Protein AF-A0A382ZML3-F1 (afdb_monomer_lite)

Radius of gyration: 19.89 Å; chains: 1; bounding box: 40×28×52 Å

Secondary structure (DSSP, 8-state):
-HHHHHHHGGG--GGG----TTTTT---------TTSHHHHHHHHHHHHHHHHHHHHHS-STTS----

Organism: NCBI:txid408172

Sequence (68 aa):
WPFHILLDFPFHTRAYFPSKIFWPLSDFTVDGISWGQPKVWLPNLAGLILLYVYRKWVQPKTRVDRPK

Structure (mmCIF, N/CA/C/O backbone):
data_AF-A0A382ZML3-F1
#
_entry.id   AF-A0A382ZML3-F1
#
loop_
_atom_site.group_PDB
_atom_site.id
_atom_site.type_symbol
_atom_site.label_atom_id
_atom_site.label_alt_id
_atom_site.label_comp_id
_atom_site.label_asym_id
_atom_site.label_entity_id
_atom_site.label_seq_id
_atom_site.pdbx_PDB_ins_code
_atom_site.Cartn_x
_atom_site.Cartn_y
_atom_site.Cartn_z
_atom_site.occupancy
_atom_site.B_iso_or_equiv
_atom_site.auth_seq_id
_atom_site.auth_comp_id
_atom_site.auth_asym_id
_atom_site.auth_atom_id
_atom_site.pdbx_PDB_model_num
ATOM 1 N N . TRP A 1 1 ? 0.551 14.476 -1.579 1.00 75.38 1 TRP A N 1
ATOM 2 C CA . TRP A 1 1 ? 0.667 14.132 -3.008 1.00 75.38 1 TRP A CA 1
ATOM 3 C C . TRP A 1 1 ? 1.833 13.183 -3.300 1.00 75.38 1 TRP A C 1
ATOM 5 O O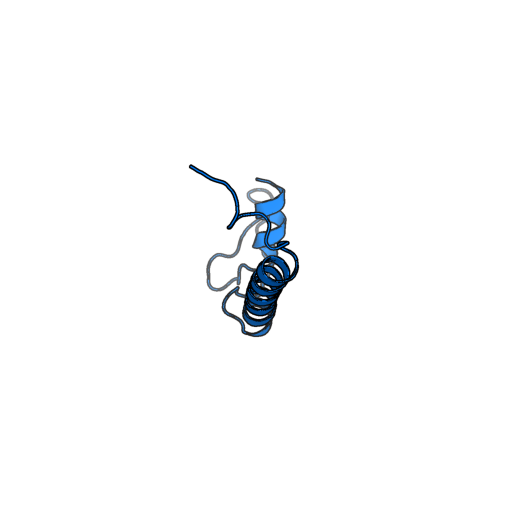 . TRP A 1 1 ? 1.540 12.072 -3.719 1.00 75.38 1 TRP A O 1
ATOM 15 N N . PRO A 1 2 ? 3.109 13.499 -2.991 1.00 86.38 2 PRO A N 1
ATOM 16 C CA . PRO A 1 2 ? 4.240 12.615 -3.327 1.00 86.38 2 PRO A CA 1
ATOM 17 C C . PRO A 1 2 ? 4.158 11.233 -2.668 1.00 86.38 2 PRO A C 1
ATOM 19 O O . PRO A 1 2 ? 4.345 10.218 -3.324 1.00 86.38 2 PRO A O 1
ATOM 22 N N . PHE A 1 3 ? 3.781 11.191 -1.386 1.00 87.50 3 PHE A N 1
ATOM 23 C CA . PHE A 1 3 ? 3.573 9.932 -0.669 1.00 87.50 3 PHE A CA 1
ATOM 24 C C . PHE A 1 3 ? 2.519 9.037 -1.331 1.00 87.50 3 PHE A C 1
ATOM 26 O O . PHE A 1 3 ? 2.732 7.840 -1.447 1.00 87.50 3 PHE A O 1
ATOM 33 N N . HIS A 1 4 ? 1.405 9.616 -1.792 1.00 84.50 4 HIS A N 1
ATOM 34 C CA . HIS A 1 4 ? 0.359 8.836 -2.455 1.00 84.50 4 HIS A CA 1
ATOM 35 C C . HIS A 1 4 ? 0.877 8.240 -3.766 1.00 84.50 4 HIS A C 1
ATOM 37 O O . HIS A 1 4 ? 0.653 7.066 -4.007 1.00 84.50 4 HIS A O 1
ATOM 43 N N . ILE A 1 5 ? 1.635 9.009 -4.558 1.00 84.12 5 ILE A N 1
ATOM 44 C CA . ILE A 1 5 ? 2.254 8.511 -5.795 1.00 84.12 5 ILE A CA 1
ATOM 45 C C . ILE A 1 5 ? 3.209 7.347 -5.498 1.00 84.12 5 ILE A C 1
ATOM 47 O O . ILE A 1 5 ? 3.136 6.319 -6.160 1.00 84.12 5 ILE A O 1
ATOM 51 N N . LEU A 1 6 ? 4.085 7.490 -4.498 1.00 86.88 6 LEU A N 1
ATOM 52 C CA . LEU A 1 6 ? 5.058 6.449 -4.143 1.00 86.88 6 LEU A CA 1
ATOM 53 C C . LEU A 1 6 ? 4.395 5.189 -3.585 1.00 86.88 6 LEU A C 1
ATOM 55 O O . LEU A 1 6 ? 4.837 4.084 -3.888 1.00 86.88 6 LEU A O 1
ATOM 59 N N . LEU A 1 7 ? 3.352 5.358 -2.771 1.00 87.81 7 LEU A N 1
ATOM 60 C CA . LEU A 1 7 ? 2.596 4.248 -2.208 1.00 87.81 7 LEU A CA 1
ATOM 61 C C . LEU A 1 7 ? 1.806 3.511 -3.289 1.00 87.81 7 LEU A C 1
ATOM 63 O O . LEU A 1 7 ? 1.765 2.292 -3.254 1.00 87.81 7 LEU A O 1
ATOM 67 N N . ASP A 1 8 ? 1.181 4.233 -4.219 1.00 83.88 8 ASP A N 1
ATOM 68 C CA . ASP A 1 8 ? 0.244 3.669 -5.194 1.00 83.88 8 ASP A CA 1
ATOM 69 C C . ASP A 1 8 ? 0.943 3.094 -6.435 1.00 83.88 8 ASP A C 1
ATOM 71 O O . ASP A 1 8 ? 0.505 2.089 -6.988 1.00 83.88 8 ASP A O 1
ATOM 75 N N . PHE A 1 9 ? 2.085 3.659 -6.838 1.00 85.12 9 PHE A N 1
ATOM 76 C CA . PHE A 1 9 ? 2.887 3.180 -7.967 1.00 85.12 9 PHE A CA 1
ATOM 77 C C . PHE A 1 9 ? 3.140 1.656 -8.004 1.00 85.12 9 PHE A C 1
ATOM 79 O O . PHE A 1 9 ? 2.892 1.053 -9.051 1.00 85.12 9 PHE A O 1
ATOM 86 N N . PRO A 1 10 ? 3.590 0.992 -6.918 1.00 86.19 10 PRO A N 1
ATOM 87 C CA . PRO A 1 10 ? 3.822 -0.452 -6.931 1.00 86.19 10 PRO A CA 1
ATOM 88 C C . PRO A 1 10 ? 2.540 -1.283 -7.070 1.00 86.19 10 PRO A C 1
ATOM 90 O O . PRO A 1 10 ? 2.641 -2.500 -7.227 1.00 86.19 10 PRO A O 1
ATOM 93 N N . PHE A 1 11 ? 1.353 -0.670 -7.022 1.00 86.25 11 PHE A N 1
ATOM 94 C CA . PHE A 1 11 ? 0.072 -1.359 -7.156 1.00 86.25 11 PHE A CA 1
ATOM 95 C C . PHE A 1 11 ? -0.617 -1.163 -8.520 1.00 86.25 11 PHE A C 1
ATOM 97 O O . PHE A 1 11 ? -1.691 -1.723 -8.764 1.00 86.25 11 PHE A O 1
ATOM 104 N N . HIS A 1 12 ? 0.022 -0.439 -9.445 1.00 83.81 12 HIS 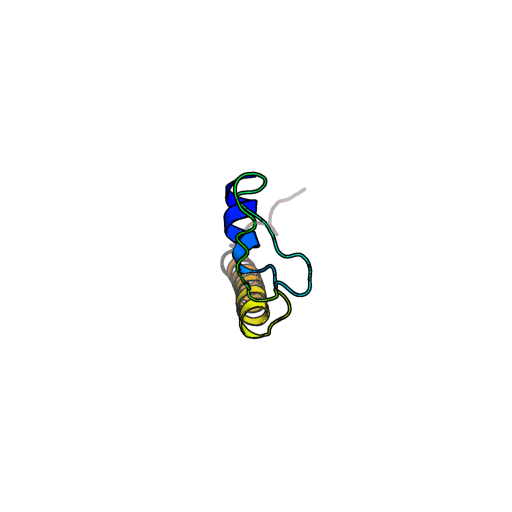A N 1
ATOM 105 C CA . HIS A 1 12 ? -0.425 -0.318 -10.835 1.00 83.81 12 HIS A CA 1
ATOM 106 C C . HIS A 1 12 ? 0.189 -1.412 -11.705 1.00 83.81 12 HIS A C 1
ATOM 108 O O . HIS A 1 12 ? 1.401 -1.479 -11.902 1.00 83.81 12 HIS A O 1
ATOM 114 N N . THR A 1 13 ? -0.654 -2.288 -12.247 1.00 83.44 13 THR A N 1
ATOM 115 C CA . THR A 1 13 ? -0.220 -3.314 -13.210 1.00 83.44 13 THR A CA 1
ATOM 116 C C . THR A 1 13 ? -0.023 -2.701 -14.593 1.00 83.44 13 THR A C 1
ATOM 118 O O . THR A 1 13 ? -0.804 -1.832 -14.989 1.00 83.44 13 THR A O 1
ATOM 121 N N . ARG A 1 14 ? 0.907 -3.228 -15.400 1.00 81.56 14 ARG A N 1
ATOM 122 C CA . ARG A 1 14 ? 1.096 -2.754 -16.788 1.00 81.56 14 ARG A CA 1
ATOM 123 C C . ARG A 1 14 ? -0.155 -2.899 -17.660 1.00 81.56 14 ARG A C 1
ATOM 125 O O . ARG A 1 14 ? -0.340 -2.119 -18.587 1.00 81.56 14 ARG A O 1
ATOM 132 N N . ALA A 1 15 ? -1.012 -3.871 -17.352 1.00 78.62 15 ALA A N 1
ATOM 133 C CA . ALA A 1 15 ? -2.258 -4.126 -18.074 1.00 78.62 15 ALA A CA 1
ATOM 134 C C . ALA A 1 15 ? -3.346 -3.057 -17.843 1.00 78.62 15 ALA A C 1
ATOM 136 O O . ALA A 1 15 ? -4.229 -2.899 -18.680 1.00 78.62 15 ALA A O 1
ATOM 137 N N . TYR A 1 16 ? -3.282 -2.317 -16.732 1.00 71.56 16 TYR A N 1
ATOM 138 C CA . TYR A 1 16 ? -4.318 -1.375 -16.300 1.00 71.56 16 TYR A CA 1
ATOM 139 C C . TYR A 1 16 ? -3.701 -0.033 -15.889 1.00 71.56 16 TYR A C 1
ATOM 141 O O . TYR A 1 16 ? -3.891 0.389 -14.762 1.00 71.56 16 TYR A O 1
ATOM 149 N N . PHE A 1 17 ? -3.001 0.644 -16.805 1.00 71.31 17 PHE A N 1
ATOM 150 C CA . PHE A 1 17 ? -2.272 1.916 -16.608 1.00 71.31 17 PHE A CA 1
ATOM 151 C C . PHE A 1 17 ? -0.811 1.761 -16.140 1.00 71.31 17 PHE A C 1
ATOM 153 O O . PHE A 1 17 ? -0.494 1.921 -14.960 1.00 71.31 17 PHE A O 1
ATOM 160 N N . PRO A 1 18 ? 0.128 1.529 -17.080 1.00 74.56 18 PRO A N 1
ATOM 161 C CA . PRO A 1 18 ? 1.551 1.532 -16.775 1.00 74.56 18 PRO A CA 1
ATOM 162 C C . PRO A 1 18 ? 2.007 2.962 -16.461 1.00 74.56 18 PRO A C 1
ATOM 164 O O . PRO A 1 18 ? 2.184 3.797 -17.349 1.00 74.56 18 PRO A O 1
ATOM 167 N N . SER A 1 19 ? 2.186 3.250 -15.175 1.00 78.38 19 SER A N 1
ATOM 168 C CA . SER A 1 19 ? 2.612 4.569 -14.716 1.00 78.38 19 SER A CA 1
ATOM 169 C C . SER A 1 19 ? 4.066 4.823 -15.121 1.00 78.38 19 SER A C 1
ATOM 171 O O . SER A 1 19 ? 4.975 4.101 -14.715 1.00 78.38 19 SER A O 1
ATOM 173 N N . LYS A 1 20 ? 4.298 5.855 -15.935 1.00 82.81 20 LYS A N 1
ATOM 174 C CA . LYS A 1 20 ? 5.635 6.258 -16.386 1.00 82.81 20 LYS A CA 1
ATOM 175 C C . LYS A 1 20 ? 6.182 7.342 -15.454 1.00 82.81 20 LYS A C 1
ATOM 177 O O . LYS A 1 20 ? 6.005 8.525 -15.725 1.00 82.81 20 LYS A O 1
ATOM 182 N N . ILE A 1 21 ? 6.824 6.955 -14.345 1.00 80.69 21 ILE A N 1
ATOM 183 C CA . ILE A 1 21 ? 7.289 7.918 -13.315 1.00 80.69 21 ILE A CA 1
ATOM 184 C C . ILE A 1 21 ? 8.237 8.973 -13.901 1.00 80.69 21 ILE A C 1
ATOM 186 O O . ILE A 1 21 ? 8.228 10.122 -13.470 1.00 80.69 21 ILE A O 1
ATOM 190 N N . PHE A 1 22 ? 9.058 8.582 -14.876 1.00 83.44 22 PHE A N 1
ATOM 191 C CA . PHE A 1 22 ? 10.118 9.424 -15.430 1.00 83.44 22 PHE A CA 1
ATOM 192 C C . PHE A 1 22 ? 9.755 10.063 -16.772 1.00 83.44 22 PHE A C 1
ATOM 194 O O . PHE A 1 22 ? 10.636 10.576 -17.457 1.00 83.44 22 PHE A O 1
ATOM 201 N N . TRP A 1 23 ? 8.488 10.037 -17.183 1.00 82.12 23 TRP A N 1
ATOM 202 C CA . TRP A 1 23 ? 8.085 10.661 -18.440 1.00 82.12 23 TRP A CA 1
ATOM 203 C C . TRP A 1 23 ? 8.241 12.196 -18.366 1.00 82.12 23 TRP A C 1
ATOM 205 O O . TRP A 1 23 ? 7.904 12.777 -17.333 1.00 82.12 23 TRP A O 1
ATOM 215 N N . PRO A 1 24 ? 8.731 12.881 -19.422 1.00 86.69 24 PRO A N 1
ATOM 216 C CA . PRO A 1 24 ? 9.078 12.379 -20.760 1.00 86.69 24 PRO A CA 1
ATOM 217 C C . PRO A 1 24 ? 10.526 11.886 -20.917 1.00 86.69 24 PRO A C 1
ATOM 219 O O . PRO A 1 24 ? 10.923 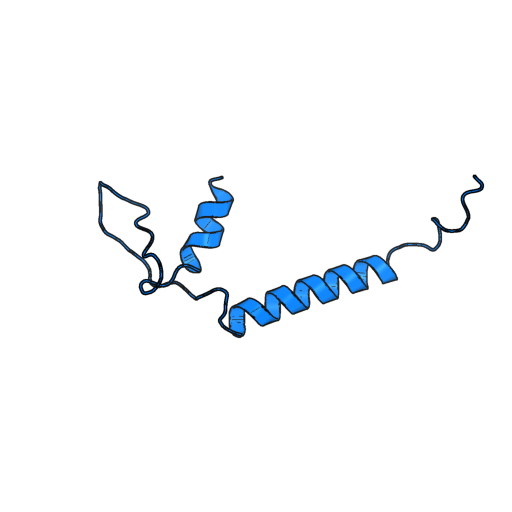11.513 -22.015 1.00 86.69 24 PRO A O 1
ATOM 222 N N . LEU A 1 25 ? 11.330 11.891 -19.852 1.00 90.50 25 LEU A N 1
ATOM 223 C CA . LEU A 1 25 ? 12.743 11.498 -19.903 1.00 90.50 25 LEU A CA 1
ATOM 224 C C . LEU A 1 25 ? 12.926 9.993 -20.155 1.00 90.50 25 LEU A C 1
ATOM 226 O O . LEU A 1 25 ? 13.940 9.585 -20.714 1.00 90.50 25 LEU A O 1
ATOM 230 N N . SER A 1 26 ? 11.971 9.161 -19.731 1.00 85.56 26 SER A N 1
ATOM 231 C CA . SER A 1 26 ? 12.011 7.711 -19.925 1.00 85.56 26 SER A CA 1
ATOM 232 C C . SER A 1 26 ? 10.618 7.081 -19.900 1.00 85.56 26 SER A C 1
ATOM 234 O O . SER A 1 26 ? 9.742 7.490 -19.135 1.00 85.56 26 SER A O 1
ATOM 236 N N . ASP A 1 27 ? 10.445 6.027 -20.698 1.00 84.06 27 ASP A N 1
ATOM 237 C CA . ASP A 1 27 ? 9.256 5.168 -20.730 1.00 84.06 27 ASP A CA 1
ATOM 238 C C . ASP A 1 27 ? 9.334 3.993 -19.737 1.00 84.06 27 ASP A C 1
ATOM 240 O O . ASP A 1 27 ? 8.611 3.001 -19.866 1.00 84.06 27 ASP A O 1
ATOM 244 N N . PHE A 1 28 ? 10.216 4.078 -18.737 1.00 84.25 28 PHE A N 1
ATOM 245 C CA . PHE A 1 28 ? 10.338 3.061 -17.699 1.00 84.25 28 PHE A CA 1
ATOM 246 C C . PHE A 1 28 ? 9.016 2.866 -16.945 1.00 84.25 28 PHE A C 1
ATOM 248 O O . PHE A 1 28 ? 8.435 3.809 -16.401 1.00 84.25 28 PHE A O 1
ATOM 255 N N . THR A 1 29 ? 8.565 1.613 -16.889 1.00 83.50 29 THR A N 1
ATOM 256 C CA . THR A 1 29 ? 7.338 1.198 -16.205 1.00 83.50 29 THR A CA 1
ATOM 257 C C . THR A 1 29 ? 7.602 -0.075 -15.411 1.00 83.50 29 THR A C 1
ATOM 259 O O . THR A 1 29 ? 8.273 -1.002 -15.880 1.00 83.50 29 THR A O 1
ATOM 262 N N . VAL A 1 30 ? 7.053 -0.142 -14.203 1.00 83.06 30 VAL A N 1
ATOM 263 C CA . VAL A 1 30 ? 7.117 -1.332 -13.345 1.00 83.06 30 VAL A CA 1
ATOM 264 C C . VAL A 1 30 ? 5.792 -2.074 -13.448 1.00 83.06 30 VAL A C 1
ATOM 266 O O . VAL A 1 30 ? 4.744 -1.448 -13.577 1.00 83.06 30 VAL A O 1
ATOM 269 N N . ASP A 1 31 ? 5.848 -3.405 -13.433 1.00 87.00 31 ASP A N 1
ATOM 270 C CA . ASP A 1 31 ? 4.640 -4.217 -13.310 1.00 87.00 31 ASP A CA 1
ATOM 271 C C . ASP A 1 31 ? 4.317 -4.420 -11.835 1.00 87.00 31 ASP A C 1
ATOM 273 O O . ASP A 1 31 ? 4.984 -5.185 -11.134 1.00 87.00 31 ASP A O 1
ATOM 277 N N . GLY A 1 32 ? 3.357 -3.635 -11.356 1.00 87.44 32 GLY A N 1
ATOM 278 C CA . GLY A 1 32 ? 2.914 -3.655 -9.976 1.00 87.44 32 GLY A CA 1
ATOM 279 C C . GLY A 1 32 ? 1.960 -4.801 -9.652 1.00 87.44 32 GLY A C 1
ATOM 280 O O . GLY A 1 32 ? 1.603 -5.639 -10.479 1.00 87.44 32 GLY A O 1
ATOM 281 N N . ILE A 1 33 ? 1.512 -4.826 -8.403 1.00 88.50 33 ILE A N 1
ATOM 282 C CA . ILE A 1 33 ? 0.548 -5.792 -7.887 1.00 88.50 33 ILE A CA 1
ATOM 283 C C . ILE A 1 33 ? -0.828 -5.136 -7.828 1.00 88.50 33 ILE A C 1
ATOM 285 O O . ILE A 1 33 ? -1.032 -4.233 -7.033 1.00 88.50 33 ILE A O 1
ATOM 289 N N . SER A 1 34 ? -1.809 -5.638 -8.578 1.00 89.25 34 SER A N 1
ATOM 290 C CA . SER A 1 34 ? -3.169 -5.088 -8.492 1.00 89.25 34 SER A CA 1
ATOM 291 C C . SER A 1 34 ? -3.713 -5.109 -7.055 1.00 89.25 34 SER A C 1
ATOM 293 O O . SE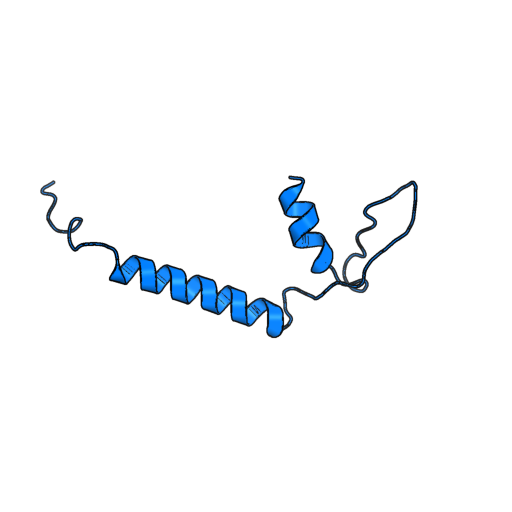R A 1 34 ? -3.637 -6.132 -6.367 1.00 89.25 34 SER A O 1
ATOM 295 N N . TRP A 1 35 ? -4.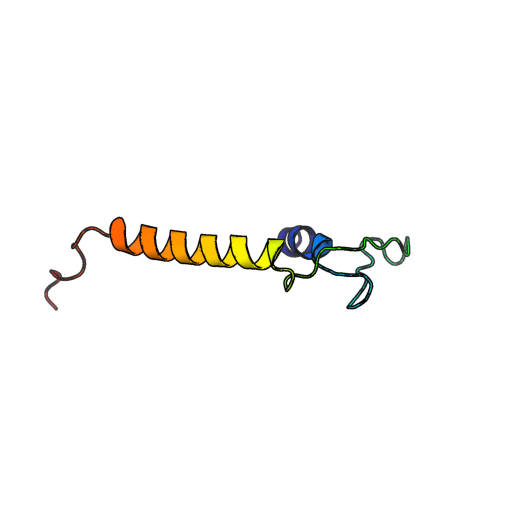346 -4.006 -6.646 1.00 87.56 35 TRP A N 1
ATOM 296 C CA . TRP A 1 35 ? -5.078 -3.874 -5.380 1.00 87.56 35 TRP A CA 1
ATOM 297 C C . TRP A 1 35 ? -6.139 -4.963 -5.161 1.00 87.56 35 TRP A C 1
ATOM 299 O O . TRP A 1 35 ? -6.454 -5.294 -4.018 1.00 87.56 35 TRP A O 1
ATOM 309 N N . GLY A 1 36 ? -6.678 -5.540 -6.241 1.00 87.44 36 GLY A N 1
ATOM 310 C CA . GLY A 1 36 ? -7.651 -6.631 -6.178 1.00 87.44 36 GLY A CA 1
ATOM 311 C C . GLY A 1 36 ? -7.041 -8.001 -5.868 1.00 87.44 36 GLY A C 1
ATOM 312 O O . GLY A 1 36 ? -7.781 -8.946 -5.604 1.00 87.44 36 GLY A O 1
ATOM 313 N N . GLN A 1 37 ? -5.709 -8.148 -5.892 1.00 91.69 37 GLN A N 1
ATOM 314 C CA . GLN A 1 37 ? -5.092 -9.429 -5.558 1.00 91.69 37 GLN A CA 1
ATOM 315 C C . GLN A 1 37 ? -5.316 -9.753 -4.073 1.00 91.69 37 GLN A C 1
ATOM 317 O O . GLN A 1 37 ? -5.057 -8.897 -3.220 1.00 91.69 37 GLN A O 1
ATOM 322 N N . PRO A 1 38 ? -5.698 -11.000 -3.724 1.00 93.31 38 PRO A N 1
ATOM 323 C CA . PRO A 1 38 ? -5.971 -11.385 -2.337 1.00 93.31 38 PRO A CA 1
ATOM 324 C C . PRO A 1 38 ? -4.831 -11.053 -1.369 1.00 93.31 38 PRO A C 1
ATOM 326 O O . PRO A 1 38 ? -5.077 -10.656 -0.236 1.00 93.31 38 PRO A O 1
ATOM 329 N N . LYS A 1 39 ? -3.578 -11.137 -1.832 1.00 92.56 39 LYS A N 1
ATOM 330 C CA . LYS A 1 39 ? -2.382 -10.824 -1.037 1.00 92.56 39 LYS A CA 1
ATOM 331 C C . LYS A 1 39 ? -2.258 -9.352 -0.612 1.00 92.56 39 LYS A C 1
ATOM 333 O O . LYS A 1 39 ? -1.538 -9.078 0.336 1.00 92.56 39 LYS A O 1
ATOM 338 N N . VAL A 1 40 ? -2.937 -8.424 -1.291 1.00 92.00 40 VAL A N 1
ATOM 339 C CA . VAL A 1 40 ? -3.011 -6.996 -0.915 1.00 92.00 40 VAL A CA 1
ATOM 340 C C . VAL A 1 40 ? -4.336 -6.705 -0.222 1.00 92.00 40 VAL A C 1
ATOM 342 O O . VAL A 1 40 ? -4.380 -6.045 0.814 1.00 92.00 40 VAL A O 1
ATOM 345 N N . TRP A 1 41 ? -5.425 -7.251 -0.758 1.00 94.62 41 TRP A N 1
ATOM 346 C CA . TRP A 1 41 ? -6.767 -7.004 -0.252 1.00 94.62 41 TRP A CA 1
ATOM 347 C C . TRP A 1 41 ? -6.997 -7.572 1.158 1.00 94.62 41 TRP A C 1
ATOM 349 O O . TRP A 1 41 ? -7.541 -6.874 2.015 1.00 94.62 41 TRP A O 1
ATOM 359 N N . LEU A 1 42 ? -6.543 -8.805 1.433 1.00 96.44 42 LEU A N 1
ATOM 360 C CA . LEU A 1 42 ? -6.748 -9.461 2.731 1.00 96.44 42 LEU A CA 1
ATOM 361 C C . LEU A 1 42 ? -6.032 -8.734 3.880 1.00 96.44 42 LEU A C 1
ATOM 363 O O . LEU A 1 42 ? -6.698 -8.470 4.881 1.00 96.44 42 LEU A O 1
ATOM 367 N N . PRO A 1 43 ? -4.740 -8.348 3.773 1.00 95.12 43 PRO A N 1
ATOM 368 C CA . PRO A 1 43 ? -4.097 -7.541 4.810 1.00 95.12 43 PRO A CA 1
ATOM 369 C C . PRO A 1 43 ? -4.799 -6.203 5.068 1.00 95.12 43 PRO A C 1
ATOM 371 O O . PRO A 1 43 ? -4.956 -5.822 6.226 1.00 95.12 43 PRO A O 1
ATOM 374 N N . ASN A 1 44 ? -5.273 -5.513 4.024 1.00 94.44 44 ASN A N 1
ATOM 375 C CA . ASN A 1 44 ? -5.993 -4.244 4.181 1.00 94.44 44 ASN A CA 1
ATOM 376 C C . ASN A 1 44 ? -7.312 -4.429 4.937 1.00 94.44 44 ASN A C 1
ATOM 378 O O . ASN A 1 44 ? -7.601 -3.686 5.877 1.00 94.44 44 ASN A O 1
ATOM 382 N N . LEU A 1 45 ? -8.098 -5.443 4.560 1.00 96.38 45 LEU A N 1
ATOM 383 C CA . LEU A 1 45 ? -9.337 -5.772 5.257 1.00 96.38 45 LEU A CA 1
ATOM 384 C C . LEU A 1 45 ? -9.063 -6.177 6.711 1.00 96.38 45 LEU A C 1
ATOM 386 O O . LEU A 1 45 ? -9.734 -5.689 7.619 1.00 96.38 45 LEU A O 1
ATOM 390 N N . ALA A 1 46 ? -8.061 -7.027 6.940 1.00 97.31 46 ALA A N 1
ATOM 391 C CA . ALA A 1 46 ? -7.657 -7.440 8.279 1.00 97.31 46 ALA A CA 1
ATOM 392 C C . ALA A 1 46 ? -7.239 -6.235 9.134 1.00 97.31 46 ALA A C 1
ATOM 394 O O . ALA A 1 46 ? -7.667 -6.129 10.281 1.00 97.31 46 ALA A O 1
ATOM 395 N N . GLY A 1 47 ? -6.481 -5.291 8.570 1.00 96.69 47 GLY A N 1
ATOM 396 C CA . GLY A 1 47 ? -6.100 -4.045 9.234 1.00 96.69 47 GLY A CA 1
ATOM 397 C C . GLY A 1 47 ? -7.303 -3.176 9.610 1.00 96.69 47 GLY A C 1
ATOM 398 O O . GLY A 1 47 ? -7.367 -2.676 10.733 1.00 96.69 47 GLY A O 1
ATOM 399 N N . LEU A 1 48 ? -8.296 -3.043 8.723 1.00 96.19 48 LEU A N 1
ATOM 400 C CA . LEU A 1 48 ? -9.536 -2.314 9.015 1.00 96.19 48 LEU A CA 1
ATOM 401 C C . LEU A 1 48 ? -10.354 -2.983 10.124 1.00 96.19 48 LEU A C 1
ATOM 403 O O . LEU A 1 48 ? -10.810 -2.299 11.043 1.00 96.19 48 LEU A O 1
ATOM 407 N N . ILE A 1 49 ? -10.520 -4.308 10.064 1.00 97.38 49 ILE A N 1
ATOM 408 C CA . ILE A 1 49 ? -11.214 -5.081 11.102 1.00 97.38 49 ILE A CA 1
ATOM 409 C C . ILE A 1 49 ? -10.483 -4.926 12.435 1.00 97.38 49 ILE A C 1
ATOM 411 O O . ILE A 1 49 ? -11.113 -4.604 13.441 1.00 97.38 49 ILE A O 1
ATOM 415 N N . LEU A 1 50 ? -9.159 -5.092 12.445 1.00 96.94 50 LEU A N 1
ATOM 416 C CA . LEU A 1 50 ? -8.336 -4.948 13.640 1.00 96.94 50 LEU A CA 1
ATOM 417 C C . LEU A 1 50 ? -8.469 -3.549 14.240 1.00 96.94 50 LEU A C 1
ATOM 419 O O . LEU A 1 50 ? -8.696 -3.431 15.439 1.00 96.94 50 LEU A O 1
ATOM 423 N N . LEU A 1 51 ? -8.384 -2.494 13.427 1.00 95.38 51 LEU A N 1
ATOM 424 C CA . LEU A 1 51 ? -8.535 -1.113 13.886 1.00 95.38 51 LEU A CA 1
ATOM 425 C C . LEU A 1 51 ? -9.938 -0.853 14.450 1.00 95.38 51 LEU A C 1
ATOM 427 O O . LEU A 1 51 ? -10.083 -0.196 15.483 1.00 95.38 51 LEU A O 1
ATOM 431 N N . TYR A 1 52 ? -10.973 -1.371 13.787 1.00 94.50 52 TYR A N 1
ATOM 432 C CA . TYR A 1 52 ? -12.356 -1.253 14.239 1.00 94.50 52 TYR A CA 1
ATOM 433 C C . TYR A 1 52 ? -12.566 -1.939 15.592 1.00 94.50 52 TYR A C 1
ATOM 435 O O . TYR A 1 52 ? -13.112 -1.333 16.518 1.00 94.50 52 TYR A O 1
ATOM 443 N N . VAL A 1 53 ? -12.097 -3.183 15.710 1.00 95.25 53 VAL A N 1
ATOM 444 C CA . VAL A 1 53 ? -12.123 -3.969 16.943 1.00 95.25 53 VAL A CA 1
ATOM 445 C C . VAL A 1 53 ? -11.334 -3.223 18.013 1.00 95.25 53 VAL A C 1
ATOM 447 O O . VAL A 1 53 ? -11.925 -2.804 19.001 1.00 95.25 53 VAL A O 1
ATOM 450 N N . TYR A 1 54 ? -10.052 -2.940 17.792 1.00 94.38 54 TYR A N 1
ATOM 451 C CA . TYR A 1 54 ? -9.200 -2.196 18.722 1.00 94.38 54 TYR A CA 1
ATOM 452 C C . TYR A 1 54 ? -9.886 -0.934 19.246 1.00 94.38 54 TYR A C 1
ATOM 454 O O . TYR A 1 54 ? -9.986 -0.740 20.454 1.00 94.38 54 TYR A O 1
ATOM 462 N N . ARG A 1 55 ? -10.468 -0.119 18.358 1.00 91.81 55 ARG A N 1
ATOM 463 C CA . ARG A 1 55 ? -11.234 1.058 18.763 1.00 91.81 55 ARG A CA 1
ATOM 464 C C . ARG A 1 55 ? -12.408 0.685 19.668 1.00 91.81 55 ARG A C 1
ATOM 466 O O . ARG A 1 55 ? -12.592 1.338 20.678 1.00 91.81 55 ARG A O 1
ATOM 473 N N . LYS A 1 56 ? -13.216 -0.328 19.364 1.00 88.62 56 LYS A N 1
ATOM 474 C CA . LYS A 1 56 ? -14.331 -0.738 20.241 1.00 88.62 56 LYS A CA 1
ATOM 475 C C . LYS A 1 56 ? -13.872 -1.237 21.614 1.00 88.62 56 LYS A C 1
ATOM 477 O O . LYS A 1 56 ? -14.554 -0.954 22.592 1.00 88.62 56 LYS A O 1
ATOM 482 N N . TRP A 1 57 ? -12.745 -1.940 21.680 1.00 88.00 57 TRP A N 1
ATOM 483 C CA . TRP A 1 57 ? -12.204 -2.496 22.924 1.00 88.00 57 TRP A CA 1
ATOM 484 C C . TRP A 1 57 ? -11.482 -1.454 23.785 1.00 88.00 57 TRP A C 1
ATOM 486 O O . TRP A 1 57 ? -11.556 -1.517 25.007 1.00 88.00 57 TRP A O 1
ATOM 496 N N . VAL A 1 58 ? -10.805 -0.486 23.162 1.00 82.94 58 VAL A N 1
ATOM 497 C CA . VAL A 1 58 ? -10.011 0.540 23.860 1.00 82.94 58 VAL A CA 1
ATOM 498 C C . VAL A 1 58 ? -10.834 1.754 24.265 1.00 82.94 58 VAL A C 1
ATOM 500 O O . VAL A 1 58 ? -10.409 2.498 25.143 1.00 82.94 58 VAL A O 1
ATOM 503 N N . GLN A 1 59 ? -12.015 1.973 23.682 1.00 65.94 59 GLN A N 1
ATOM 504 C CA . GLN A 1 59 ? -12.894 3.049 24.141 1.00 65.94 59 GLN A CA 1
ATOM 505 C C . GLN A 1 59 ? -13.346 2.728 25.572 1.00 65.94 59 GLN A C 1
ATOM 507 O O . GLN A 1 59 ? -14.112 1.779 25.765 1.00 65.94 59 GLN A O 1
ATOM 512 N N . PRO A 1 60 ? -12.920 3.509 26.584 1.00 58.25 60 PRO A N 1
ATOM 513 C CA . PRO A 1 60 ? -13.513 3.401 27.903 1.00 58.25 60 PRO A CA 1
ATOM 514 C C . PRO A 1 60 ? -15.006 3.724 27.756 1.00 58.25 60 PRO A C 1
ATOM 516 O O . PRO A 1 60 ? -15.393 4.478 26.858 1.00 58.25 60 PRO A O 1
ATOM 519 N N . LYS A 1 61 ? -15.866 3.191 28.629 1.00 57.78 61 LYS A N 1
ATOM 520 C CA . LYS A 1 61 ? -17.324 3.448 28.649 1.00 57.78 61 LYS A CA 1
ATOM 521 C C . LYS A 1 61 ? -17.711 4.931 28.892 1.00 57.78 61 LYS A C 1
ATOM 523 O O . LYS A 1 61 ? -18.798 5.219 29.356 1.00 57.78 61 LYS A O 1
ATOM 528 N N . THR A 1 62 ? -16.870 5.906 28.568 1.00 57.44 62 THR A N 1
ATOM 529 C CA . THR A 1 62 ? -16.975 7.312 28.980 1.00 57.44 62 THR A CA 1
ATOM 530 C C . THR A 1 62 ? -17.850 8.191 28.082 1.00 57.44 62 THR A C 1
ATOM 532 O O . THR A 1 62 ? -17.951 9.392 28.327 1.00 57.44 62 THR A O 1
ATOM 535 N N . ARG A 1 63 ? -18.506 7.650 27.042 1.00 58.12 63 ARG A N 1
ATOM 536 C CA . ARG A 1 63 ? -19.409 8.444 26.177 1.00 58.12 63 ARG A CA 1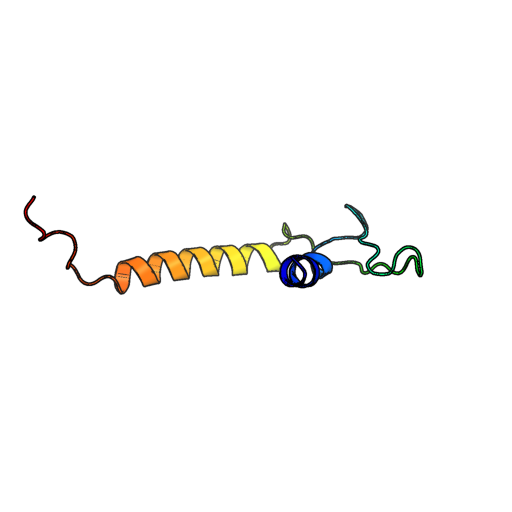
ATOM 537 C C . ARG A 1 63 ? -20.904 8.235 26.442 1.00 58.12 63 ARG A C 1
ATOM 539 O O . ARG A 1 63 ? -21.694 9.021 25.932 1.00 58.12 63 ARG A O 1
ATOM 546 N N . VAL A 1 64 ? -21.293 7.216 27.211 1.00 59.22 64 VAL A N 1
ATOM 547 C CA . VAL A 1 64 ? -22.713 6.955 27.528 1.00 59.22 64 VAL A CA 1
ATOM 548 C C . VAL A 1 64 ? -23.205 7.803 28.710 1.00 59.22 64 VAL A C 1
ATOM 550 O O . VAL A 1 64 ? -24.389 8.107 28.773 1.00 59.22 64 VAL A O 1
ATOM 553 N N . ASP A 1 65 ? -22.301 8.307 29.553 1.00 60.94 65 ASP A N 1
ATOM 554 C CA . ASP A 1 65 ? -22.663 8.992 30.806 1.00 60.94 65 ASP A CA 1
ATOM 555 C C . ASP A 1 65 ? -22.624 10.527 30.729 1.00 60.94 65 ASP A C 1
ATOM 557 O O . ASP A 1 65 ? -22.560 11.195 31.758 1.00 60.94 65 ASP A O 1
ATOM 561 N N . ARG A 1 66 ? -22.628 11.129 29.531 1.00 60.56 66 ARG A N 1
ATOM 562 C CA . ARG A 1 66 ? -22.675 12.595 29.426 1.00 60.56 66 ARG A CA 1
ATOM 563 C C . ARG A 1 66 ? -24.144 13.051 29.459 1.00 60.56 66 ARG A C 1
ATOM 565 O O . ARG A 1 66 ? -24.834 12.812 28.464 1.00 60.56 66 ARG A O 1
ATOM 572 N N . PRO A 1 67 ? -24.642 13.676 30.546 1.00 61.91 67 PRO A N 1
ATOM 573 C CA . PRO A 1 67 ? -25.980 14.255 30.533 1.00 61.91 67 PRO A CA 1
ATOM 574 C C . PRO A 1 67 ? -26.049 15.343 29.451 1.00 61.91 67 PRO A C 1
ATOM 576 O O . PRO A 1 67 ? -25.067 16.057 29.222 1.00 61.91 67 PRO A O 1
ATOM 579 N N . LYS A 1 68 ? -27.182 15.381 28.742 1.00 61.78 68 LYS A N 1
ATOM 580 C CA . LYS A 1 68 ? -27.517 16.444 27.787 1.00 61.78 68 LYS A CA 1
ATOM 581 C C . LYS A 1 68 ? -27.799 17.747 28.516 1.00 61.78 68 LYS A C 1
ATOM 583 O O . LYS A 1 68 ? -28.401 17.668 29.608 1.00 61.78 68 LYS A O 1
#

Foldseek 3Di:
DVVCCVVCQQQDAPVHDFDQPDPPVDNDGDGHRHCPPCVNVVVVVVVVVCVVVCVVVPDDPPPVPDDD

pLDDT: mean 83.46, std 11.38, range [57.44, 97.38]